Protein AF-A0A8J2PYN5-F1 (afdb_monomer)

Sequence (60 aa):
MKIPRCYHPKLSEASEIQLHIFVDASEEAFAAVCYLRIEVEDVVEVSFVAAKTKVAPLKP

Radius of gyration: 15.77 Å; Cα contacts (8 Å, |Δi|>4): 94; chains: 1; bounding box: 32×22×47 Å

Organism: NCBI:txid39272

InterPro domains:
  IPR008042 Retrotransposon Pao-like, RNAseH-like domain [PF05380] (2-59)

Solvent-accessible surface area (backbone atoms only — not comparable to full-atom values): 3869 Å² total; per-residue (Å²): 139,88,75,76,93,70,91,57,96,60,60,90,63,40,80,42,78,45,80,49,74,51,73,52,77,58,9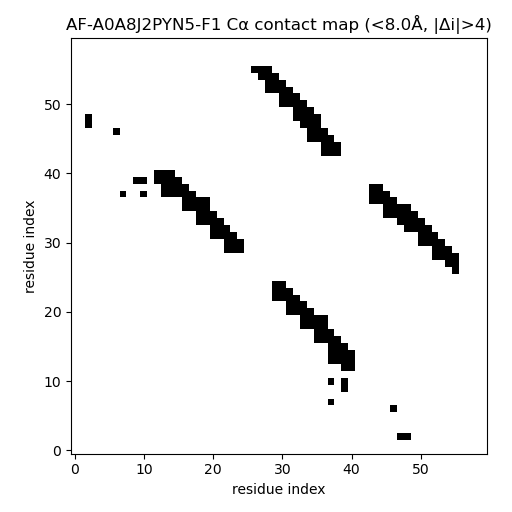2,61,32,39,40,37,41,33,33,39,39,39,26,42,85,97,46,79,49,77,42,85,73,51,72,50,73,48,69,51,80,78,80,131

pLDDT: mean 94.0, std 6.39, range [62.47, 98.31]

Secondary structure (DSSP, 8-state):
----S-S-TTGGGEEEEEEEEEEEE-SSEEEEEEEEEEEETTEEEEEEEEEEEEEPPPP-

Structure (mmCIF, N/CA/C/O backbone):
data_AF-A0A8J2PYN5-F1
#
_entry.id   AF-A0A8J2PYN5-F1
#
loop_
_atom_site.group_PDB
_atom_site.id
_atom_site.type_symbol
_atom_site.label_atom_id
_atom_site.label_alt_id
_atom_site.label_comp_id
_atom_site.label_asym_id
_atom_site.label_entity_id
_atom_site.label_seq_id
_atom_site.pdbx_PDB_ins_code
_atom_site.Cartn_x
_atom_site.Cartn_y
_atom_site.Cartn_z
_atom_site.occupancy
_atom_site.B_iso_or_equiv
_atom_site.auth_seq_id
_atom_site.auth_comp_id
_atom_site.auth_asym_id
_atom_site.auth_atom_id
_atom_site.pdbx_PDB_model_num
ATOM 1 N N . MET A 1 1 ? -11.380 -11.095 -0.458 1.00 69.38 1 MET A N 1
ATOM 2 C CA . MET A 1 1 ? -10.554 -10.382 -1.457 1.00 69.38 1 MET A CA 1
ATOM 3 C C . MET A 1 1 ? -9.208 -11.077 -1.562 1.00 69.38 1 MET A C 1
ATOM 5 O O . MET A 1 1 ? -8.694 -11.496 -0.533 1.00 69.38 1 MET A O 1
ATOM 9 N N . LYS A 1 2 ? -8.672 -11.261 -2.771 1.00 87.38 2 LYS A N 1
ATOM 10 C CA . LYS A 1 2 ? -7.375 -11.914 -2.994 1.00 87.38 2 LYS A CA 1
ATOM 11 C C . LYS A 1 2 ? -6.386 -10.854 -3.458 1.00 87.38 2 LYS A C 1
ATOM 13 O O . LYS A 1 2 ? -6.660 -10.180 -4.442 1.00 87.38 2 LYS A O 1
ATOM 18 N N . ILE A 1 3 ? -5.277 -10.714 -2.742 1.00 92.44 3 ILE A N 1
ATOM 19 C CA . ILE A 1 3 ? -4.233 -9.734 -3.054 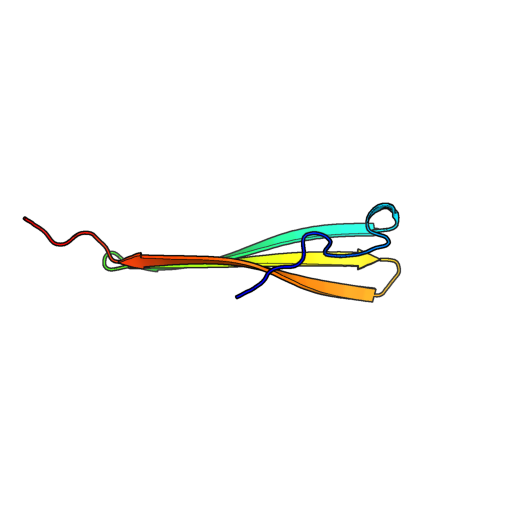1.00 92.44 3 ILE A CA 1
ATOM 20 C C . ILE A 1 3 ? -3.061 -10.478 -3.694 1.00 92.44 3 ILE A C 1
ATOM 22 O O . ILE A 1 3 ? -2.680 -11.542 -3.186 1.00 92.44 3 ILE A O 1
ATOM 26 N N . PRO A 1 4 ? -2.521 -9.999 -4.827 1.00 91.00 4 PRO A N 1
ATOM 27 C CA . PRO A 1 4 ? -1.371 -10.636 -5.446 1.00 91.00 4 PRO A CA 1
ATOM 28 C C . PRO A 1 4 ? -0.140 -10.512 -4.538 1.00 91.00 4 PRO A C 1
ATOM 30 O O . PRO A 1 4 ? 0.044 -9.518 -3.845 1.00 91.00 4 PRO A O 1
ATOM 33 N N . ARG A 1 5 ? 0.731 -11.529 -4.542 1.00 90.25 5 ARG A N 1
ATOM 34 C CA . ARG A 1 5 ? 2.017 -11.447 -3.823 1.00 90.25 5 ARG A CA 1
ATOM 35 C C . ARG A 1 5 ? 3.041 -10.566 -4.540 1.00 90.25 5 ARG A C 1
ATOM 37 O O . ARG A 1 5 ? 3.965 -10.080 -3.904 1.00 90.25 5 ARG A O 1
ATOM 44 N N . CYS A 1 6 ? 2.917 -10.437 -5.858 1.00 93.25 6 CYS A N 1
ATOM 45 C CA . CYS A 1 6 ? 3.798 -9.639 -6.699 1.00 93.25 6 CYS A CA 1
ATOM 46 C C . CYS A 1 6 ? 2.980 -8.482 -7.272 1.00 93.25 6 CYS A C 1
ATOM 48 O O . CYS A 1 6 ? 1.957 -8.731 -7.906 1.00 93.25 6 CYS A O 1
ATOM 50 N N . TYR A 1 7 ? 3.418 -7.252 -7.008 1.00 93.12 7 TYR A N 1
ATOM 51 C CA . TYR A 1 7 ? 2.737 -6.035 -7.456 1.00 93.12 7 TYR A CA 1
ATOM 52 C C . TYR A 1 7 ? 3.264 -5.508 -8.787 1.00 93.12 7 TYR A C 1
ATOM 54 O O . TYR A 1 7 ? 2.518 -4.862 -9.505 1.00 93.12 7 TYR A O 1
ATOM 62 N N . HIS A 1 8 ? 4.521 -5.802 -9.124 1.00 93.06 8 HIS A N 1
ATOM 63 C CA . HIS A 1 8 ? 5.109 -5.419 -10.401 1.00 93.06 8 HIS A CA 1
ATOM 64 C C . HIS A 1 8 ? 6.251 -6.381 -10.767 1.00 93.06 8 HIS A C 1
ATOM 66 O O . HIS A 1 8 ? 7.129 -6.612 -9.929 1.00 93.06 8 HIS A O 1
ATOM 72 N N . PRO A 1 9 ? 6.278 -6.955 -11.985 1.00 91.50 9 PRO A N 1
ATOM 73 C CA . PRO A 1 9 ? 7.307 -7.919 -12.385 1.00 91.50 9 PRO A CA 1
ATOM 74 C C . PRO A 1 9 ? 8.696 -7.285 -12.551 1.00 91.50 9 PRO A C 1
ATOM 76 O O . PRO A 1 9 ? 9.698 -7.971 -12.379 1.00 91.50 9 PRO A O 1
ATOM 79 N N . LYS A 1 10 ? 8.763 -5.980 -12.842 1.00 90.62 10 LYS A N 1
ATOM 80 C CA . LYS A 1 10 ? 10.005 -5.218 -13.052 1.00 90.62 10 LYS A CA 1
ATOM 81 C C . LYS A 1 10 ? 10.308 -4.272 -11.889 1.00 90.62 10 LYS A C 1
ATOM 83 O O . LYS A 1 10 ? 10.718 -3.138 -12.090 1.00 90.62 10 LYS A O 1
ATOM 88 N N . LEU A 1 11 ? 10.029 -4.690 -10.654 1.00 90.69 11 LEU A N 1
ATOM 89 C CA . LEU A 1 11 ? 10.200 -3.817 -9.484 1.00 90.69 11 LEU A CA 1
ATOM 90 C C . LEU A 1 11 ? 11.647 -3.310 -9.323 1.00 90.69 11 LEU A C 1
ATOM 92 O O . LEU A 1 11 ? 11.860 -2.215 -8.823 1.00 90.69 11 LEU A O 1
ATOM 96 N N . SER A 1 12 ? 12.636 -4.087 -9.769 1.00 92.88 12 SER A N 1
ATOM 97 C CA . SER A 1 12 ? 14.052 -3.697 -9.767 1.00 92.88 12 SER A CA 1
ATOM 98 C C . SER A 1 12 ? 14.392 -2.556 -10.729 1.00 92.88 12 SER A C 1
ATOM 100 O O . SER A 1 12 ? 15.444 -1.949 -10.577 1.00 92.88 12 SER A O 1
ATOM 102 N N . GLU A 1 13 ? 13.542 -2.296 -11.724 1.00 95.69 13 GLU A N 1
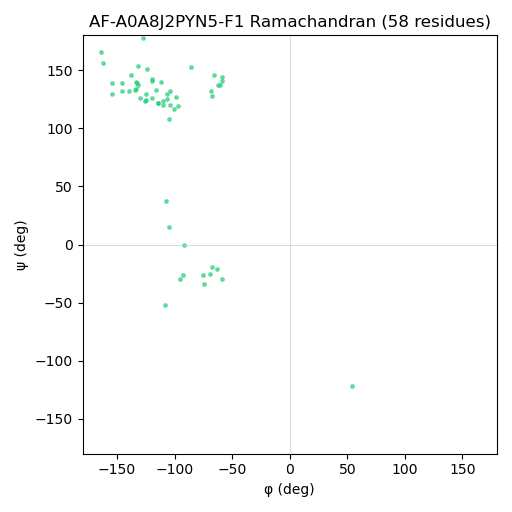ATOM 103 C CA . GLU A 1 13 ? 13.692 -1.199 -12.690 1.00 95.69 13 GLU A CA 1
ATOM 104 C C . GLU A 1 13 ? 12.957 0.073 -12.228 1.00 95.69 13 GLU A C 1
ATOM 106 O O . GLU A 1 13 ? 12.973 1.078 -12.933 1.00 95.69 13 GLU A O 1
ATOM 111 N N . ALA A 1 14 ? 12.297 0.042 -11.064 1.00 96.25 14 ALA A N 1
ATOM 112 C CA . ALA A 1 14 ? 11.521 1.173 -10.581 1.00 96.25 14 ALA A CA 1
ATOM 113 C C . ALA A 1 14 ? 12.418 2.363 -10.220 1.00 96.25 14 ALA A C 1
ATOM 115 O O . ALA A 1 14 ? 13.362 2.232 -9.438 1.00 96.25 14 ALA A O 1
ATOM 116 N N . SER A 1 15 ? 12.085 3.528 -10.770 1.00 97.12 15 SER A N 1
ATOM 117 C CA . SER A 1 15 ? 12.704 4.808 -10.424 1.00 97.12 15 SER A CA 1
ATOM 118 C C . SER A 1 15 ? 12.219 5.295 -9.061 1.00 97.12 15 SER A C 1
ATOM 120 O O . SER A 1 15 ? 12.991 5.879 -8.300 1.00 97.12 15 SER A O 1
ATOM 122 N N . GLU A 1 16 ? 10.961 5.007 -8.721 1.00 97.25 16 GLU A N 1
ATOM 123 C CA . GLU A 1 16 ? 10.371 5.378 -7.444 1.00 97.25 16 GLU A CA 1
ATOM 124 C C . GLU A 1 16 ? 9.364 4.331 -6.952 1.00 97.25 16 GLU A C 1
ATOM 126 O O . GLU A 1 16 ? 8.549 3.798 -7.706 1.00 97.25 16 GLU A O 1
ATOM 131 N N . ILE A 1 17 ? 9.402 4.041 -5.649 1.00 96.94 17 ILE A N 1
ATOM 132 C CA . ILE A 1 17 ? 8.425 3.182 -4.978 1.00 96.94 17 ILE A CA 1
ATOM 133 C C . ILE A 1 17 ? 7.929 3.910 -3.733 1.00 96.94 17 ILE A C 1
ATOM 135 O O . ILE A 1 17 ? 8.720 4.309 -2.878 1.00 96.94 17 ILE A O 1
ATOM 139 N N . GLN A 1 18 ? 6.612 4.048 -3.606 1.00 98.06 18 GLN A N 1
ATOM 140 C CA . GLN A 1 18 ? 5.969 4.756 -2.503 1.00 98.06 18 GLN A CA 1
ATOM 141 C C . GLN A 1 18 ? 4.818 3.936 -1.924 1.00 98.06 18 GLN A C 1
ATOM 143 O O . GLN A 1 18 ? 4.009 3.357 -2.651 1.00 98.06 18 GLN A O 1
ATOM 148 N N . LEU A 1 19 ? 4.709 3.938 -0.597 1.00 97.75 19 LEU A N 1
ATOM 149 C CA . LEU A 1 19 ? 3.576 3.364 0.119 1.00 97.75 19 LEU A CA 1
ATOM 150 C C . LEU A 1 19 ? 2.676 4.496 0.624 1.00 97.75 19 LEU A C 1
ATOM 152 O O . LEU A 1 19 ? 3.037 5.213 1.555 1.00 97.75 19 LEU A O 1
ATOM 156 N N . HIS A 1 20 ? 1.508 4.649 0.010 1.00 98.25 20 HIS A N 1
ATOM 157 C CA . HIS A 1 20 ? 0.538 5.691 0.342 1.00 98.25 20 HIS A CA 1
ATOM 158 C C . HIS A 1 20 ? -0.529 5.135 1.273 1.00 98.25 20 HIS A C 1
ATOM 160 O O . HIS A 1 20 ? -1.259 4.213 0.907 1.00 98.25 20 HIS A O 1
ATOM 166 N N . ILE A 1 21 ? -0.632 5.702 2.474 1.00 98.31 21 ILE A N 1
ATOM 167 C CA . ILE A 1 21 ? -1.635 5.310 3.463 1.00 98.31 21 ILE A CA 1
ATOM 168 C C . ILE A 1 21 ? -2.589 6.479 3.682 1.00 98.31 21 ILE A C 1
ATOM 170 O O . ILE A 1 21 ? -2.176 7.560 4.092 1.00 98.31 21 ILE A O 1
ATOM 174 N N . PHE A 1 22 ? -3.871 6.230 3.442 1.00 98.19 22 PHE A N 1
ATOM 175 C CA . PHE A 1 22 ? -4.957 7.167 3.703 1.00 98.19 22 PHE A CA 1
ATOM 176 C C . PHE A 1 22 ? -5.722 6.684 4.924 1.00 98.19 22 PHE A C 1
ATOM 178 O O . PHE A 1 22 ? -6.087 5.507 4.993 1.00 98.19 22 PHE A O 1
ATOM 185 N N . VAL A 1 23 ? -5.944 7.574 5.887 1.00 97.69 23 VAL A N 1
ATOM 186 C C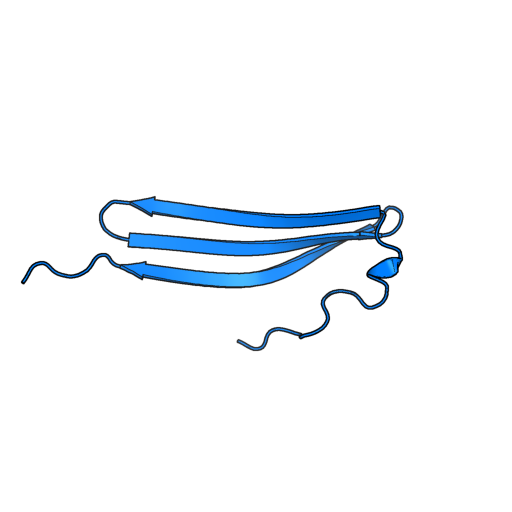A . VAL A 1 23 ? -6.603 7.241 7.151 1.00 97.69 23 VAL A CA 1
ATOM 187 C C . VAL A 1 23 ? -7.656 8.287 7.468 1.00 97.69 23 VAL A C 1
ATOM 189 O O . VAL A 1 23 ? -7.381 9.481 7.391 1.00 97.69 23 VAL A O 1
ATOM 192 N N . ASP A 1 24 ? -8.830 7.811 7.862 1.00 97.69 24 ASP A N 1
ATOM 193 C CA . ASP A 1 24 ? -9.850 8.585 8.557 1.00 97.69 24 ASP A CA 1
ATOM 194 C C . ASP A 1 24 ? -10.043 7.982 9.953 1.00 97.69 24 ASP A C 1
ATOM 196 O O . ASP A 1 24 ? -10.108 6.756 10.109 1.00 97.69 24 ASP A O 1
ATOM 200 N N . ALA A 1 25 ? -10.064 8.825 10.978 1.00 95.44 25 ALA A N 1
ATOM 201 C CA . ALA A 1 25 ? -10.159 8.399 12.364 1.00 95.44 25 ALA A CA 1
ATOM 202 C C . ALA A 1 25 ? -10.966 9.401 13.191 1.00 95.44 25 ALA A C 1
ATOM 204 O O . ALA A 1 25 ? -10.703 10.603 13.179 1.00 95.44 25 ALA A O 1
ATOM 205 N N . SER A 1 26 ? -11.903 8.868 13.966 1.00 95.06 26 SER A N 1
ATOM 206 C CA . SER A 1 26 ? -12.690 9.571 14.971 1.00 95.06 26 SER A CA 1
ATOM 207 C C . SER A 1 26 ? -12.608 8.837 16.313 1.00 95.06 26 SER A C 1
ATOM 209 O O . SER A 1 26 ? -12.008 7.765 16.428 1.00 95.06 26 SER A O 1
ATOM 211 N N . GLU A 1 27 ? -13.237 9.396 17.347 1.00 94.62 27 GLU A N 1
ATOM 212 C CA . GLU A 1 27 ? -13.379 8.716 18.642 1.00 94.62 27 GLU A CA 1
ATOM 213 C C . GLU A 1 27 ? -14.213 7.426 18.549 1.00 94.62 27 GLU A C 1
ATOM 215 O O . GLU A 1 27 ? -14.097 6.551 19.407 1.00 94.62 27 GLU A O 1
ATOM 220 N N . GLU A 1 28 ? -15.037 7.289 17.508 1.00 94.75 28 GLU A N 1
ATOM 221 C CA . GLU A 1 28 ? -15.959 6.165 17.333 1.00 94.75 28 GLU A CA 1
ATOM 222 C C . GLU A 1 28 ? -15.385 5.050 16.457 1.00 94.75 28 GLU A C 1
ATOM 224 O O . GLU A 1 28 ? -15.746 3.885 16.631 1.00 94.75 28 GLU A O 1
ATOM 229 N N . ALA A 1 29 ? -14.513 5.370 15.500 1.00 96.31 29 ALA A N 1
ATOM 230 C CA . ALA A 1 29 ? -13.960 4.393 14.569 1.00 96.31 29 ALA A CA 1
ATOM 231 C C . ALA A 1 29 ? -12.719 4.915 13.842 1.00 96.31 29 ALA A C 1
ATOM 233 O O . ALA A 1 29 ? -12.462 6.112 13.779 1.00 96.31 29 ALA A O 1
ATOM 234 N N . PHE A 1 30 ? -11.984 4.001 13.212 1.00 97.19 30 PHE A N 1
ATOM 235 C CA . PHE A 1 30 ? -11.017 4.356 12.182 1.00 97.19 30 PHE A CA 1
ATOM 236 C C . PHE A 1 30 ? -11.168 3.476 10.942 1.00 97.19 30 PHE A C 1
ATOM 238 O O . PHE A 1 30 ? -11.578 2.308 11.013 1.00 97.19 30 PHE A O 1
ATOM 245 N N . ALA A 1 31 ? -10.755 4.029 9.810 1.00 97.88 31 ALA A N 1
ATOM 246 C CA . ALA A 1 31 ? -10.573 3.340 8.548 1.00 97.88 31 ALA A CA 1
ATOM 247 C C . ALA A 1 31 ? -9.231 3.751 7.936 1.00 97.88 31 ALA A C 1
ATOM 249 O O . ALA A 1 31 ? -8.894 4.927 7.882 1.00 97.88 31 ALA A O 1
ATOM 250 N N . ALA A 1 32 ? -8.460 2.774 7.471 1.00 98.12 32 ALA A N 1
ATOM 251 C CA . ALA A 1 32 ? -7.182 2.987 6.811 1.00 98.12 32 ALA A CA 1
ATOM 252 C C . ALA A 1 32 ? -7.097 2.145 5.537 1.00 98.12 32 ALA A C 1
ATOM 254 O O . ALA A 1 32 ? -7.490 0.973 5.540 1.00 98.12 32 ALA A O 1
ATOM 255 N N . VAL A 1 33 ? -6.543 2.716 4.469 1.00 98.19 33 VAL A N 1
ATOM 256 C CA . VAL A 1 33 ? -6.273 2.034 3.197 1.00 98.19 33 VAL A CA 1
ATOM 257 C C . VAL A 1 33 ? -4.845 2.325 2.758 1.00 98.19 33 VAL A C 1
ATOM 259 O O . VAL A 1 33 ? -4.376 3.454 2.855 1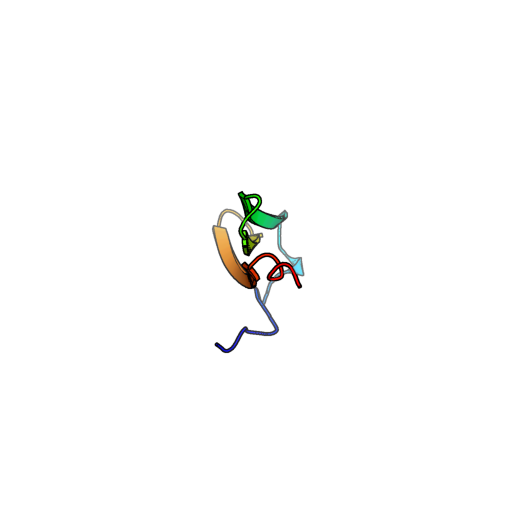.00 98.19 33 VAL A O 1
ATOM 262 N N . CYS A 1 34 ? -4.163 1.294 2.277 1.00 98.12 34 CYS A N 1
ATOM 263 C CA . CYS A 1 34 ? -2.776 1.328 1.853 1.00 98.12 34 CYS A CA 1
ATOM 264 C C . CYS A 1 34 ? -2.668 0.958 0.369 1.00 98.12 34 CYS A C 1
ATOM 266 O O . CYS A 1 34 ? -3.141 -0.108 -0.046 1.00 98.12 34 CYS A O 1
ATOM 268 N N . TYR A 1 35 ? -2.021 1.826 -0.405 1.00 98.00 35 TYR A N 1
ATOM 269 C CA . TYR A 1 35 ? -1.712 1.641 -1.817 1.00 98.00 35 TYR A CA 1
ATOM 270 C C . TYR A 1 35 ? -0.201 1.664 -2.042 1.00 98.00 35 TYR A C 1
ATOM 272 O O . TYR A 1 35 ? 0.517 2.456 -1.437 1.00 98.00 35 TYR A O 1
ATOM 280 N N . LEU A 1 36 ? 0.277 0.818 -2.946 1.00 97.44 36 LEU A N 1
ATOM 281 C CA . LEU A 1 36 ? 1.651 0.822 -3.428 1.00 97.44 36 LEU A CA 1
ATOM 282 C C . LEU A 1 36 ? 1.677 1.523 -4.783 1.00 97.44 36 LEU A C 1
ATOM 284 O O . LEU A 1 36 ? 1.050 1.040 -5.724 1.00 97.44 36 LEU A O 1
ATOM 288 N N . ARG A 1 37 ? 2.380 2.651 -4.865 1.00 97.50 37 ARG A N 1
ATOM 289 C CA . ARG A 1 37 ? 2.668 3.363 -6.111 1.00 97.50 37 ARG A CA 1
ATOM 290 C C . ARG A 1 37 ? 4.075 2.989 -6.562 1.00 97.50 37 ARG A C 1
ATOM 292 O O . ARG A 1 37 ? 5.016 3.103 -5.780 1.00 97.50 37 ARG A O 1
ATOM 299 N N . ILE A 1 38 ? 4.200 2.534 -7.798 1.00 97.69 38 ILE A N 1
ATOM 300 C CA . ILE A 1 38 ? 5.467 2.157 -8.422 1.00 97.69 38 ILE A CA 1
ATOM 301 C C . ILE A 1 38 ? 5.583 2.963 -9.706 1.00 97.69 38 ILE A C 1
ATOM 303 O O . ILE A 1 38 ? 4.652 2.984 -10.508 1.00 97.69 38 ILE A O 1
ATOM 307 N N . GLU A 1 39 ? 6.718 3.617 -9.884 1.00 97.69 39 GLU A N 1
ATOM 308 C CA . GLU A 1 39 ? 7.081 4.314 -11.108 1.00 97.69 39 GLU A CA 1
ATOM 309 C C . GLU A 1 39 ? 8.211 3.543 -11.784 1.00 97.69 39 GLU A C 1
ATOM 311 O O . GLU A 1 39 ? 9.258 3.303 -11.179 1.00 97.69 39 GLU A O 1
ATOM 316 N N . VAL A 1 40 ? 7.973 3.091 -13.013 1.00 96.31 40 VAL A N 1
ATOM 317 C CA . VAL A 1 40 ? 8.972 2.436 -13.863 1.00 96.31 40 VAL A CA 1
ATOM 318 C C . VAL A 1 40 ? 9.005 3.194 -15.178 1.00 96.31 40 VAL A C 1
ATOM 320 O O . VAL A 1 40 ? 7.973 3.322 -15.836 1.00 96.31 40 VAL A O 1
ATOM 323 N N . GLU A 1 41 ? 10.185 3.689 -15.550 1.00 90.75 41 GLU A N 1
ATOM 324 C CA . GLU A 1 41 ? 10.329 4.656 -16.647 1.00 90.75 41 GLU A CA 1
ATOM 325 C C . GLU A 1 41 ? 9.404 5.866 -16.397 1.00 90.75 41 GLU A C 1
ATOM 327 O O . GLU A 1 41 ? 9.507 6.474 -15.335 1.00 90.75 41 GLU A O 1
ATOM 332 N N . ASP A 1 42 ? 8.488 6.175 -17.319 1.00 91.75 42 ASP A N 1
ATOM 333 C CA . ASP A 1 42 ? 7.496 7.257 -17.194 1.00 91.75 42 ASP A CA 1
ATOM 334 C C . ASP A 1 42 ? 6.076 6.728 -16.886 1.00 91.75 42 ASP A C 1
ATOM 336 O O . ASP A 1 42 ? 5.076 7.435 -17.056 1.00 91.75 42 ASP A O 1
ATOM 340 N N . VAL A 1 43 ? 5.957 5.460 -16.471 1.00 95.12 43 VAL A N 1
ATOM 341 C CA . VAL A 1 43 ? 4.673 4.810 -16.174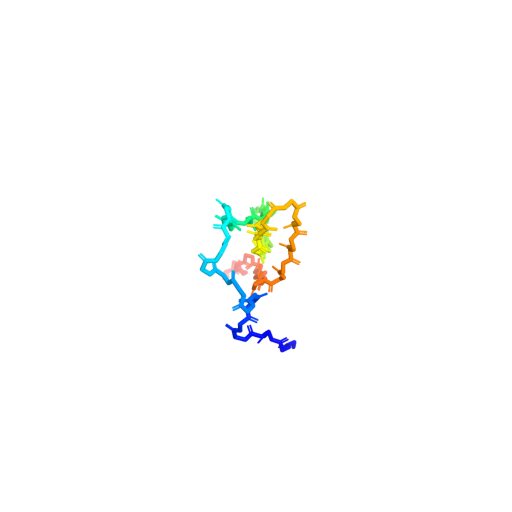 1.00 95.12 43 VAL A CA 1
ATOM 342 C C . VAL A 1 43 ? 4.499 4.642 -14.672 1.00 95.12 43 VAL A C 1
ATOM 344 O O . VAL A 1 43 ? 5.310 4.019 -13.988 1.00 95.12 43 VAL A O 1
ATOM 347 N N . VAL A 1 44 ? 3.381 5.165 -14.170 1.00 96.50 44 VAL A N 1
ATOM 348 C CA . VAL A 1 44 ? 2.978 5.052 -12.768 1.00 96.50 44 VAL A CA 1
ATOM 349 C C . VAL A 1 44 ? 1.868 4.018 -12.635 1.00 96.50 44 VAL A C 1
ATOM 351 O O . VAL A 1 44 ? 0.770 4.203 -13.161 1.00 96.50 44 VAL A O 1
ATOM 354 N N . GLU A 1 45 ? 2.123 2.972 -1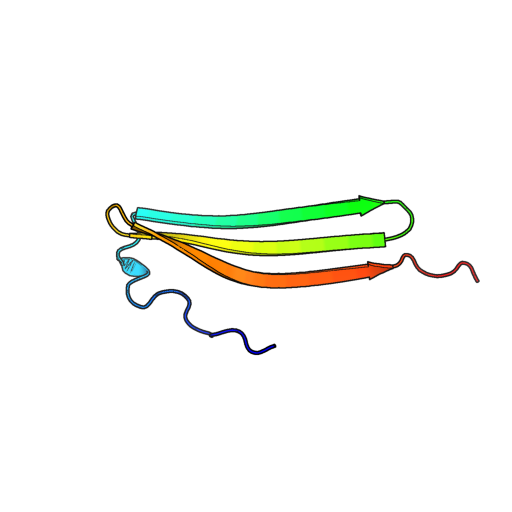1.857 1.00 95.94 45 GLU A N 1
ATOM 355 C CA . GLU A 1 45 ? 1.127 1.975 -11.475 1.00 95.94 45 GLU A CA 1
ATOM 356 C C . GLU A 1 45 ? 0.805 2.069 -9.982 1.00 95.94 45 GLU A C 1
ATOM 358 O O . GLU A 1 45 ? 1.686 2.250 -9.140 1.00 95.94 45 GLU A O 1
ATOM 363 N N . VAL A 1 46 ? -0.477 1.926 -9.636 1.00 96.69 46 VAL A N 1
ATOM 364 C CA . VAL A 1 46 ? -0.947 1.955 -8.246 1.00 96.69 46 VAL A CA 1
ATOM 365 C C . VAL A 1 46 ? -1.732 0.688 -7.946 1.00 96.69 46 VAL A C 1
ATOM 367 O O . VAL A 1 46 ? -2.721 0.379 -8.607 1.00 96.69 46 VAL A O 1
ATOM 370 N N . SER A 1 47 ? -1.306 -0.034 -6.915 1.00 96.12 47 SER A N 1
ATOM 371 C CA . SER A 1 47 ? -1.913 -1.291 -6.485 1.00 96.12 47 SER A CA 1
ATOM 372 C C . SER A 1 47 ? -2.437 -1.211 -5.057 1.00 96.12 47 SER A C 1
ATOM 374 O O . SER A 1 47 ? -1.788 -0.662 -4.170 1.00 96.12 47 SER A O 1
ATOM 376 N N . PHE A 1 48 ? -3.598 -1.815 -4.805 1.00 96.56 48 PHE A N 1
ATOM 377 C CA . PHE A 1 48 ? -4.111 -1.991 -3.447 1.00 96.56 48 PHE A CA 1
ATOM 378 C C . PHE A 1 48 ? -3.247 -2.982 -2.659 1.00 96.56 48 PHE A C 1
ATOM 380 O O . PHE A 1 48 ? -3.014 -4.094 -3.132 1.00 96.56 48 PHE A O 1
ATOM 387 N N . VAL A 1 49 ? -2.867 -2.626 -1.429 1.00 96.81 49 VAL A N 1
ATOM 388 C CA . VAL A 1 49 ? -2.073 -3.489 -0.538 1.00 96.81 49 VAL A CA 1
ATOM 389 C C . VAL A 1 49 ? -2.896 -4.037 0.615 1.00 96.81 49 VAL A C 1
ATOM 391 O O . VAL A 1 49 ? -2.878 -5.236 0.884 1.00 96.81 49 VAL A O 1
ATOM 394 N N . ALA A 1 50 ? -3.590 -3.164 1.340 1.00 96.75 50 ALA A N 1
ATOM 395 C CA . ALA A 1 50 ? -4.364 -3.548 2.511 1.00 96.75 50 ALA A CA 1
ATOM 396 C C . ALA A 1 50 ? -5.376 -2.466 2.878 1.00 96.75 50 ALA A C 1
ATOM 398 O O . ALA A 1 50 ? -5.175 -1.286 2.608 1.00 96.75 50 ALA A O 1
ATOM 399 N N . ALA A 1 51 ? -6.436 -2.874 3.567 1.00 96.94 51 ALA A N 1
ATOM 400 C CA . ALA A 1 51 ? -7.345 -1.968 4.244 1.00 96.94 51 ALA A CA 1
ATOM 401 C C . ALA A 1 51 ? -7.688 -2.541 5.613 1.00 96.94 51 ALA A C 1
ATOM 403 O O . ALA A 1 51 ? -7.768 -3.761 5.790 1.00 96.94 51 ALA A O 1
ATOM 404 N N . LYS A 1 52 ? -7.884 -1.657 6.584 1.00 96.69 52 LYS A N 1
ATOM 405 C CA . LYS A 1 52 ? -8.287 -2.020 7.936 1.00 96.69 52 LYS A CA 1
ATOM 406 C C . LYS A 1 52 ? -9.304 -1.015 8.436 1.00 96.69 52 LYS A C 1
ATOM 408 O O . LYS A 1 52 ? -9.077 0.185 8.363 1.00 96.69 52 LYS A O 1
ATOM 413 N N . THR A 1 53 ? -10.386 -1.525 8.996 1.00 96.62 53 THR A N 1
ATOM 414 C CA . THR A 1 53 ? -11.373 -0.728 9.714 1.00 96.62 53 THR A CA 1
ATOM 415 C C . THR A 1 53 ? -11.538 -1.293 11.117 1.00 96.62 53 THR A C 1
ATOM 417 O O . THR A 1 53 ? -11.308 -2.486 11.356 1.00 96.62 53 THR A O 1
ATOM 420 N N . LYS A 1 54 ? -11.882 -0.436 12.073 1.00 96.44 54 LYS A N 1
ATOM 421 C CA . LYS A 1 54 ? -12.223 -0.854 13.432 1.00 96.44 54 LYS A CA 1
ATOM 422 C C . LYS A 1 54 ? -13.134 0.186 14.065 1.00 96.44 54 LYS A C 1
ATOM 424 O O . LYS A 1 54 ? -12.869 1.376 13.949 1.00 96.44 54 LYS A O 1
ATOM 429 N N . VAL A 1 55 ? -14.147 -0.277 14.784 1.00 96.75 55 VAL A N 1
ATOM 430 C CA . VAL A 1 55 ? -14.928 0.567 15.692 1.00 96.75 55 VAL A CA 1
ATOM 431 C C . VAL A 1 55 ? -14.251 0.640 17.060 1.00 96.75 55 VAL A C 1
ATOM 433 O O . VAL A 1 55 ? -13.525 -0.281 17.463 1.00 96.75 55 VAL A O 1
ATOM 436 N N . ALA A 1 56 ? -14.478 1.733 17.776 1.00 93.00 56 ALA A N 1
ATOM 437 C CA . ALA A 1 56 ? -14.104 1.865 19.169 1.00 93.00 56 ALA A CA 1
ATOM 438 C C . ALA A 1 56 ? -14.795 0.762 19.996 1.00 93.00 56 ALA A C 1
ATOM 440 O O . ALA A 1 56 ? -15.920 0.360 19.685 1.00 93.00 56 ALA A O 1
ATOM 441 N N . PRO A 1 57 ? -14.131 0.220 21.030 1.00 89.62 57 PRO A N 1
ATOM 442 C CA . PRO A 1 57 ? -14.760 -0.742 21.924 1.00 89.62 57 PRO A CA 1
ATOM 443 C C . PRO A 1 57 ? -15.996 -0.134 22.591 1.00 89.62 57 PRO A C 1
ATOM 445 O O . PRO A 1 57 ? -15.973 1.026 23.004 1.00 89.62 57 PRO A O 1
ATOM 448 N N . LEU A 1 58 ? -17.052 -0.932 22.745 1.00 85.69 58 LEU A N 1
ATOM 449 C CA . LEU A 1 58 ? -18.185 -0.538 23.576 1.00 85.69 58 LEU A CA 1
ATOM 450 C C . LEU A 1 58 ? -17.696 -0.357 25.019 1.00 85.69 58 LEU A C 1
ATOM 452 O O . LEU A 1 58 ? -16.897 -1.160 25.510 1.00 85.69 58 LEU A O 1
ATOM 456 N N . LYS A 1 59 ? -18.154 0.707 25.687 1.00 77.94 59 LYS A N 1
ATOM 457 C CA . LYS A 1 59 ? -17.928 0.870 27.128 1.00 77.94 59 LYS A CA 1
ATOM 458 C C . LYS A 1 59 ? -18.583 -0.322 27.858 1.00 77.94 59 LYS A C 1
ATOM 460 O O . LYS A 1 59 ? -19.669 -0.718 27.429 1.00 77.94 59 LYS A O 1
ATOM 465 N N . PRO A 1 60 ? -17.920 -0.912 28.872 1.00 62.47 60 PRO A N 1
ATOM 466 C CA . PRO A 1 60 ? -18.496 -1.995 29.669 1.00 62.47 60 PRO A CA 1
ATOM 467 C C . PRO A 1 60 ? -19.758 -1.558 30.417 1.00 62.47 60 PRO A C 1
ATOM 469 O O . PRO A 1 60 ? -1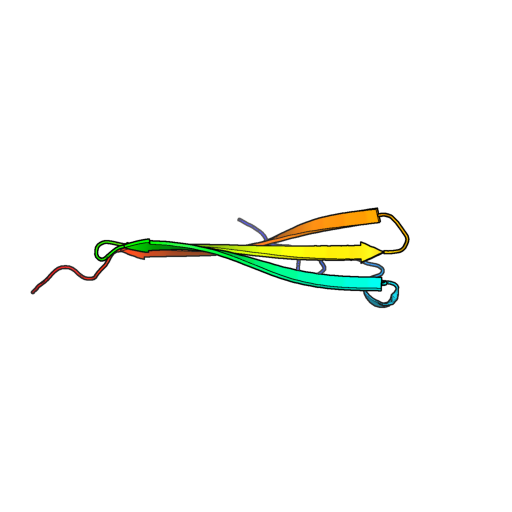9.886 -0.345 30.709 1.00 62.47 60 PRO A O 1
#

Mean predicted aligned error: 3.87 Å

Foldseek 3Di:
DDFDPDPDPVQVQFPDKDKDKDKDDDLFKIKIWIWIWTHHPNDIDIGTDDIDIDTDDDDD

Nearest PDB structures (foldseek):
  3idh-assembly1_A  TM=5.331E-01  e=1.369E+00  Homo sapiens
  5yvf-assembly4_D  TM=7.080E-01  e=3.713E+00  Arabidopsis thaliana
  8joh-assembly5_C  TM=6.097E-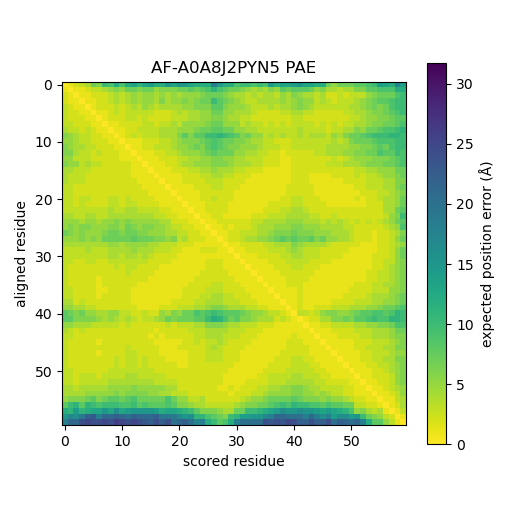01  e=4.428E+00  Echinococcus multilocularis
  5ohl-assembly1_A-2  TM=3.334E-01  e=4.487E-01  synthetic construct